Protein AF-A0A0F5PX59-F1 (afdb_monomer)

Structure (mmCIF, N/CA/C/O backbone):
data_AF-A0A0F5PX59-F1
#
_entry.id   AF-A0A0F5PX59-F1
#
loop_
_atom_site.group_PDB
_atom_site.id
_atom_site.type_symbol
_atom_site.label_atom_id
_atom_site.label_alt_id
_atom_site.label_comp_id
_atom_site.label_asym_id
_atom_site.label_entity_id
_atom_site.label_seq_id
_atom_site.pdbx_PDB_ins_code
_atom_site.Cartn_x
_atom_site.Cartn_y
_atom_site.Cartn_z
_atom_site.occupancy
_atom_site.B_iso_or_equiv
_atom_site.auth_seq_id
_atom_site.auth_comp_id
_atom_site.auth_asym_id
_atom_site.auth_atom_id
_atom_site.pdbx_PDB_model_num
ATOM 1 N N . MET A 1 1 ? -13.723 14.603 2.131 1.00 59.03 1 MET A N 1
ATOM 2 C CA . MET A 1 1 ? -12.399 14.004 2.414 1.00 59.03 1 MET A CA 1
ATOM 3 C C . MET A 1 1 ? -11.677 14.875 3.422 1.00 59.03 1 MET A C 1
ATOM 5 O O . MET A 1 1 ? -11.801 16.088 3.314 1.00 59.03 1 MET A O 1
ATOM 9 N N . SER A 1 2 ? -10.964 14.291 4.388 1.00 80.12 2 SER A N 1
ATOM 10 C CA . SER A 1 2 ? -10.095 15.067 5.281 1.00 80.12 2 SER A CA 1
ATOM 11 C C . SER A 1 2 ? -8.835 15.530 4.538 1.00 80.12 2 SER A C 1
ATOM 13 O O . SER A 1 2 ? -8.404 14.897 3.567 1.00 80.12 2 SER A O 1
ATOM 15 N N . GLN A 1 3 ? -8.250 16.641 4.986 1.00 83.81 3 GLN A N 1
ATOM 16 C CA . GLN A 1 3 ? -7.011 17.187 4.425 1.00 83.81 3 GLN A CA 1
ATOM 17 C C . GLN A 1 3 ? -5.869 16.160 4.500 1.00 83.81 3 GLN A C 1
ATOM 19 O O . GLN A 1 3 ? -5.256 15.859 3.481 1.00 83.81 3 GLN A O 1
ATOM 24 N N . ASP A 1 4 ? -5.720 15.491 5.645 1.00 83.62 4 ASP A N 1
ATOM 25 C CA . ASP A 1 4 ? -4.749 14.412 5.865 1.00 83.62 4 ASP A CA 1
ATOM 26 C C . ASP A 1 4 ? -4.824 13.272 4.843 1.00 83.62 4 ASP A C 1
ATOM 28 O O . ASP A 1 4 ? -3.798 12.717 4.452 1.00 83.62 4 ASP A O 1
ATOM 32 N N . PHE A 1 5 ? -6.033 12.887 4.426 1.00 84.38 5 PHE A N 1
ATOM 33 C CA . PHE A 1 5 ? -6.206 11.829 3.431 1.00 84.38 5 PHE A CA 1
ATOM 34 C C . PHE A 1 5 ? -5.806 12.309 2.034 1.00 84.38 5 PHE A C 1
ATOM 36 O O . PHE A 1 5 ? -5.171 11.580 1.276 1.00 84.38 5 PHE A O 1
ATOM 43 N N . THR A 1 6 ? -6.143 13.558 1.711 1.00 89.06 6 THR A N 1
ATOM 44 C CA . THR A 1 6 ? -5.762 14.183 0.440 1.00 89.06 6 THR A CA 1
ATOM 45 C C . THR A 1 6 ? -4.245 14.318 0.336 1.00 89.06 6 THR A C 1
ATOM 47 O O . THR A 1 6 ? -3.667 14.032 -0.710 1.00 89.06 6 THR A O 1
ATOM 50 N N . ASP A 1 7 ? -3.588 14.701 1.427 1.00 91.00 7 ASP A N 1
ATOM 51 C CA . ASP A 1 7 ? -2.135 14.814 1.470 1.00 91.00 7 ASP A CA 1
ATOM 52 C C . ASP A 1 7 ? -1.463 13.441 1.395 1.00 91.00 7 ASP A C 1
ATOM 54 O O . ASP A 1 7 ? -0.499 13.285 0.647 1.00 91.00 7 ASP A O 1
ATOM 58 N N . LEU A 1 8 ? -2.025 12.410 2.041 1.00 90.00 8 LEU A N 1
ATOM 59 C CA . LEU A 1 8 ? -1.564 11.033 1.854 1.00 90.00 8 LEU A CA 1
ATOM 60 C C . LEU A 1 8 ? -1.657 10.610 0.382 1.00 90.00 8 LEU A C 1
ATOM 62 O O . LEU A 1 8 ? -0.677 10.112 -0.156 1.00 90.00 8 LEU A O 1
ATOM 66 N N . LEU A 1 9 ? -2.780 10.852 -0.303 1.00 92.38 9 LEU A N 1
ATOM 67 C CA . LEU A 1 9 ? -2.922 10.517 -1.727 1.00 92.38 9 LEU A CA 1
ATOM 68 C C . LEU A 1 9 ? -1.878 11.213 -2.607 1.00 92.38 9 LEU A C 1
ATOM 70 O O . LEU A 1 9 ? -1.313 10.578 -3.497 1.00 92.38 9 LEU A O 1
ATOM 74 N N . LYS A 1 10 ? -1.589 12.495 -2.353 1.00 93.19 10 LYS A N 1
ATOM 75 C CA . LYS A 1 10 ? -0.523 13.219 -3.063 1.00 93.19 10 LYS A CA 1
ATOM 76 C C . LYS A 1 10 ? 0.839 12.584 -2.815 1.00 93.19 10 LYS A C 1
ATOM 78 O O . LYS A 1 10 ? 1.606 12.436 -3.764 1.00 93.19 10 LYS A O 1
ATOM 83 N N . VAL A 1 11 ? 1.132 12.195 -1.570 1.00 94.75 11 VAL A N 1
ATOM 84 C CA . VAL A 1 11 ? 2.371 11.486 -1.226 1.00 94.75 11 VAL A CA 1
ATOM 85 C C . VAL A 1 11 ? 2.447 10.178 -2.003 1.00 94.75 11 VAL A C 1
ATOM 87 O O . VAL A 1 11 ? 3.433 9.968 -2.694 1.00 94.75 11 VAL A O 1
ATOM 90 N N . LEU A 1 12 ? 1.396 9.353 -1.993 1.00 94.31 12 LEU A N 1
ATOM 91 C CA . LEU A 1 12 ? 1.374 8.085 -2.730 1.00 94.31 12 LEU A CA 1
ATOM 92 C C . LEU A 1 12 ? 1.602 8.300 -4.234 1.00 94.31 12 LEU A C 1
ATOM 94 O O . LEU A 1 12 ? 2.473 7.659 -4.817 1.00 94.31 12 LEU A O 1
ATOM 98 N N . ALA A 1 13 ? 0.888 9.241 -4.858 1.00 93.88 13 ALA A N 1
ATOM 99 C CA . ALA A 1 13 ? 1.056 9.548 -6.278 1.00 93.88 13 ALA A CA 1
ATOM 100 C C . ALA A 1 13 ? 2.484 10.021 -6.601 1.00 93.88 13 ALA A C 1
ATOM 102 O O . ALA A 1 13 ? 3.101 9.553 -7.558 1.00 93.88 13 ALA A O 1
ATOM 103 N N . THR A 1 14 ? 3.033 10.911 -5.772 1.00 96.50 14 THR A N 1
ATOM 104 C CA . THR A 1 14 ? 4.390 11.443 -5.944 1.00 96.50 14 THR A CA 1
ATOM 105 C C . THR A 1 14 ? 5.438 10.346 -5.761 1.00 96.50 14 THR A C 1
ATOM 107 O O . THR A 1 14 ? 6.339 10.214 -6.585 1.00 96.50 14 THR A O 1
ATOM 110 N N . THR A 1 15 ? 5.300 9.510 -4.728 1.00 95.00 15 THR A N 1
ATOM 111 C CA . THR A 1 15 ? 6.183 8.368 -4.473 1.00 95.00 15 THR A CA 1
ATOM 112 C C . THR A 1 15 ? 6.147 7.376 -5.630 1.00 95.00 15 THR A C 1
ATOM 114 O O . THR A 1 15 ? 7.207 6.984 -6.109 1.00 95.00 15 THR A O 1
ATOM 117 N N . ALA A 1 16 ? 4.960 7.013 -6.126 1.00 93.19 16 ALA A N 1
ATOM 118 C CA . ALA A 1 16 ? 4.824 6.101 -7.259 1.00 93.19 16 ALA A CA 1
ATOM 119 C C . ALA A 1 16 ? 5.558 6.629 -8.501 1.00 93.19 16 ALA A C 1
ATOM 121 O O . ALA A 1 16 ? 6.341 5.900 -9.108 1.00 93.19 16 ALA A O 1
ATOM 122 N N . LEU A 1 17 ? 5.350 7.904 -8.848 1.00 95.69 17 LEU A N 1
ATOM 123 C CA . LEU A 1 17 ? 5.968 8.530 -10.018 1.00 95.69 17 LEU A CA 1
ATOM 124 C C . LEU A 1 17 ? 7.487 8.650 -9.886 1.00 95.69 17 LEU A C 1
ATOM 126 O O . LEU A 1 17 ? 8.204 8.292 -10.818 1.00 95.69 17 LEU A O 1
ATOM 130 N N . ILE A 1 18 ? 7.986 9.120 -8.739 1.00 96.69 18 ILE A N 1
ATOM 131 C CA . ILE A 1 18 ? 9.428 9.282 -8.513 1.00 96.69 18 ILE A CA 1
ATOM 132 C C . ILE A 1 18 ? 10.130 7.925 -8.543 1.00 96.69 18 ILE A C 1
ATOM 134 O O . ILE A 1 18 ? 11.179 7.806 -9.170 1.00 96.69 18 ILE A O 1
ATOM 138 N N . PHE A 1 19 ? 9.557 6.889 -7.923 1.00 93.44 19 PHE A N 1
ATOM 139 C CA . PHE A 1 19 ? 10.150 5.551 -7.951 1.00 93.44 19 PHE A CA 1
ATOM 140 C C . PHE A 1 19 ? 10.083 4.923 -9.344 1.00 93.44 19 PHE A C 1
ATOM 142 O O . PHE A 1 19 ? 11.060 4.307 -9.766 1.00 93.44 19 PHE A O 1
ATOM 149 N N . ALA A 1 20 ? 8.996 5.116 -10.095 1.00 91.69 20 ALA A N 1
ATOM 150 C CA . ALA A 1 20 ? 8.908 4.644 -11.476 1.00 91.69 20 ALA A CA 1
ATOM 151 C C . ALA A 1 20 ? 9.945 5.323 -12.381 1.00 91.69 20 ALA A C 1
ATOM 153 O O . ALA A 1 20 ? 10.695 4.643 -13.082 1.00 91.69 20 ALA A O 1
ATOM 154 N N . ALA A 1 21 ? 10.038 6.654 -12.322 1.00 94.44 21 ALA A N 1
ATOM 155 C CA . ALA A 1 21 ? 11.011 7.424 -13.088 1.00 94.44 21 ALA A CA 1
ATOM 156 C C . ALA A 1 21 ? 12.452 7.092 -12.675 1.00 94.44 21 ALA A C 1
ATOM 158 O O . ALA A 1 21 ? 13.295 6.853 -13.534 1.00 94.44 21 ALA A O 1
ATOM 159 N N . GLY A 1 22 ? 12.730 7.012 -11.371 1.00 91.69 22 GLY A N 1
ATOM 160 C CA . GLY A 1 22 ? 14.042 6.637 -10.846 1.00 91.69 22 GLY A CA 1
ATOM 161 C C . GLY A 1 22 ? 14.463 5.238 -11.289 1.00 91.69 22 GLY A C 1
ATOM 162 O O . GLY A 1 22 ? 15.604 5.042 -11.697 1.00 91.69 22 GLY A O 1
ATOM 163 N N . THR A 1 23 ? 13.525 4.288 -11.301 1.00 88.69 23 THR A N 1
ATOM 164 C CA . THR A 1 23 ? 13.777 2.928 -11.797 1.00 88.69 23 THR A CA 1
ATOM 165 C C . THR A 1 23 ? 14.088 2.931 -13.288 1.00 88.69 23 THR A C 1
ATOM 167 O O . THR A 1 23 ? 15.057 2.302 -13.701 1.00 88.69 23 THR A O 1
ATOM 170 N N . LEU A 1 24 ? 13.331 3.679 -14.097 1.00 89.19 24 LEU A N 1
ATOM 171 C CA . LEU A 1 24 ? 13.611 3.823 -15.527 1.00 89.19 24 LEU A CA 1
ATOM 172 C C . LEU A 1 24 ? 14.997 4.414 -15.779 1.00 89.19 24 LEU A C 1
ATOM 174 O O . LEU A 1 24 ? 15.775 3.841 -16.536 1.00 89.19 24 LEU A O 1
ATOM 178 N N . VAL A 1 25 ? 15.319 5.534 -15.126 1.00 91.50 25 VAL A N 1
ATOM 179 C CA . VAL A 1 25 ? 16.626 6.190 -15.259 1.00 91.50 25 VAL A CA 1
ATOM 180 C C . VAL A 1 25 ? 17.743 5.226 -14.874 1.00 91.50 25 VAL A C 1
ATOM 182 O O . VAL A 1 25 ? 18.695 5.073 -15.632 1.00 91.50 25 VAL A O 1
ATOM 185 N N . MET A 1 26 ? 17.607 4.530 -13.744 1.00 87.31 26 MET A N 1
ATOM 186 C CA . MET A 1 26 ? 18.580 3.537 -13.298 1.00 87.31 26 MET A CA 1
ATOM 187 C C . MET A 1 26 ? 18.785 2.440 -14.352 1.00 87.31 26 MET A C 1
ATOM 189 O O . MET A 1 26 ? 19.922 2.176 -14.728 1.00 87.31 26 MET A O 1
ATOM 193 N N . LEU A 1 27 ? 17.712 1.837 -14.869 1.00 84.44 27 LEU A N 1
ATOM 194 C CA . LEU A 1 27 ? 17.806 0.756 -15.856 1.00 84.44 27 LEU A CA 1
ATOM 195 C C . LEU A 1 27 ? 18.426 1.223 -17.179 1.00 84.44 27 LEU A C 1
ATOM 197 O O . LEU A 1 27 ? 19.277 0.527 -17.725 1.00 84.44 27 LEU A O 1
ATOM 201 N N . TYR A 1 28 ? 18.084 2.420 -17.662 1.00 84.06 28 TYR A N 1
ATOM 202 C CA . TYR A 1 28 ? 18.720 2.985 -18.857 1.00 84.06 28 TYR A CA 1
ATOM 203 C C . TYR A 1 28 ? 20.201 3.314 -18.640 1.00 84.06 28 TYR A C 1
ATOM 205 O O . TYR A 1 28 ? 21.009 3.086 -19.537 1.00 84.06 28 TYR A O 1
ATOM 213 N N . VAL A 1 29 ? 20.586 3.806 -17.460 1.00 84.69 29 VAL A N 1
ATOM 214 C CA . VAL A 1 29 ? 22.002 4.017 -17.121 1.00 84.69 29 VAL A CA 1
ATOM 215 C C . VAL A 1 29 ? 22.757 2.687 -17.128 1.00 84.69 29 VAL A C 1
ATOM 217 O O . VAL A 1 29 ? 23.835 2.610 -17.716 1.00 84.69 29 VAL A O 1
ATOM 220 N N . ILE A 1 30 ? 22.185 1.629 -16.544 1.00 80.75 3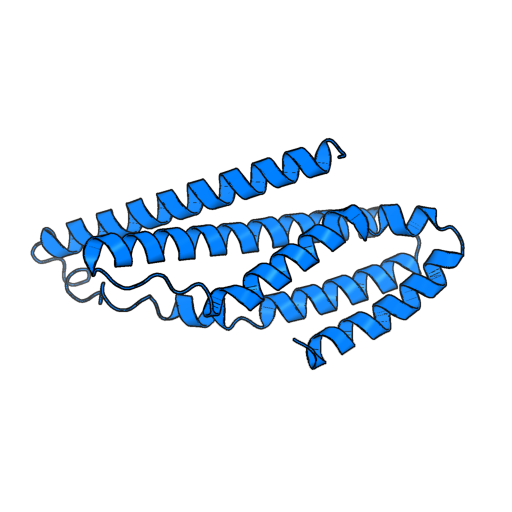0 ILE A N 1
ATOM 221 C CA . ILE A 1 30 ? 22.780 0.284 -16.567 1.00 80.75 30 ILE A CA 1
ATOM 222 C C . ILE A 1 30 ? 22.881 -0.228 -18.015 1.00 80.75 30 ILE A C 1
ATOM 224 O O . ILE A 1 30 ? 23.926 -0.750 -18.392 1.00 80.75 30 ILE A O 1
ATOM 228 N N . LEU A 1 31 ? 21.863 -0.017 -18.857 1.00 78.69 31 LEU A N 1
ATOM 229 C CA . LEU A 1 31 ? 21.894 -0.387 -20.278 1.00 78.69 31 LEU A CA 1
ATOM 230 C C . LEU A 1 31 ? 23.026 0.322 -21.039 1.00 78.69 31 LEU A C 1
ATOM 232 O O . LEU A 1 31 ? 23.749 -0.315 -21.806 1.00 78.69 31 LEU A O 1
ATOM 236 N N . ILE A 1 32 ? 23.208 1.627 -20.822 1.00 80.69 32 ILE A N 1
ATOM 237 C CA . ILE A 1 32 ? 24.293 2.408 -21.435 1.00 80.69 32 ILE A CA 1
ATOM 238 C C . ILE A 1 32 ? 25.652 1.878 -20.969 1.00 80.69 32 ILE A C 1
ATOM 240 O O . ILE A 1 32 ? 26.532 1.651 -21.798 1.00 80.69 32 ILE A O 1
ATOM 244 N N . LEU A 1 33 ? 25.815 1.637 -19.665 1.00 76.75 33 LEU A N 1
ATOM 245 C CA . LEU A 1 33 ? 27.039 1.066 -19.097 1.00 76.75 33 LEU A CA 1
ATOM 246 C C . LEU A 1 33 ? 27.333 -0.329 -19.657 1.00 76.75 33 LEU A C 1
ATOM 248 O O . LEU A 1 33 ? 28.484 -0.639 -19.936 1.00 76.75 33 LEU A O 1
ATOM 252 N N . ALA A 1 34 ? 26.315 -1.156 -19.872 1.00 71.44 34 ALA A N 1
ATOM 253 C CA . ALA A 1 34 ? 26.483 -2.474 -20.469 1.00 71.44 34 ALA A CA 1
ATOM 254 C C . ALA A 1 34 ? 26.851 -2.416 -21.958 1.00 71.44 34 ALA A C 1
ATOM 256 O O . ALA A 1 34 ? 27.649 -3.220 -22.429 1.00 71.44 34 ALA A O 1
ATOM 257 N N . THR A 1 35 ? 26.287 -1.457 -22.697 1.00 75.00 35 THR A N 1
ATOM 258 C CA . THR A 1 35 ? 26.506 -1.321 -24.146 1.00 75.00 35 THR A CA 1
ATOM 259 C C . THR A 1 35 ? 27.851 -0.663 -24.464 1.00 75.00 35 THR A C 1
ATOM 261 O O . THR A 1 35 ? 28.505 -1.036 -25.435 1.00 75.00 35 THR A O 1
ATOM 264 N N . TYR A 1 36 ? 28.272 0.316 -23.656 1.00 74.75 36 TYR A N 1
ATOM 265 C CA . TYR A 1 36 ? 29.432 1.169 -23.938 1.00 74.75 36 TYR A CA 1
ATOM 266 C C . TYR A 1 36 ? 30.557 1.083 -22.894 1.00 74.75 36 TYR A C 1
ATOM 268 O O . TYR A 1 36 ? 31.618 1.660 -23.109 1.00 74.75 36 TYR A O 1
ATOM 276 N N . GLY A 1 37 ? 30.378 0.365 -21.781 1.00 64.38 37 GLY A N 1
ATOM 277 C CA . GLY A 1 37 ? 31.354 0.253 -20.681 1.00 64.38 37 GLY A CA 1
ATOM 278 C C . GLY A 1 37 ? 32.545 -0.679 -20.936 1.00 64.38 37 GLY A C 1
ATOM 279 O O . GLY A 1 37 ? 33.094 -1.214 -19.974 1.00 64.38 37 GLY A O 1
ATOM 280 N N . ALA A 1 38 ? 32.895 -0.879 -22.212 1.00 53.31 38 ALA A N 1
ATOM 281 C CA . ALA A 1 38 ? 34.060 -1.576 -22.767 1.00 53.31 38 ALA A CA 1
ATOM 282 C C . ALA A 1 38 ? 35.141 -1.993 -21.741 1.00 53.31 38 ALA A C 1
ATOM 284 O O . ALA A 1 38 ? 36.006 -1.198 -21.401 1.00 53.31 38 ALA A O 1
ATOM 285 N N . ASP A 1 39 ? 35.117 -3.257 -21.300 1.00 55.44 39 ASP A N 1
ATOM 286 C CA . ASP A 1 39 ? 36.135 -3.898 -20.441 1.00 55.44 39 ASP A CA 1
ATOM 287 C C . ASP A 1 39 ? 36.068 -3.663 -18.920 1.00 55.44 39 ASP A C 1
ATOM 289 O O . ASP A 1 39 ? 37.013 -4.005 -18.210 1.00 55.44 39 ASP A O 1
ATOM 293 N N . LEU A 1 40 ? 34.953 -3.185 -18.351 1.00 56.31 40 LEU A N 1
ATOM 294 C CA . LEU A 1 40 ? 34.746 -3.279 -16.896 1.00 56.31 40 LEU A CA 1
ATOM 295 C C . LEU A 1 40 ? 34.364 -4.727 -16.503 1.00 56.31 40 LEU A C 1
ATOM 297 O O . LEU A 1 40 ? 33.219 -5.133 -16.741 1.00 56.31 40 LEU A O 1
ATOM 301 N N . PRO A 1 41 ? 35.258 -5.510 -15.851 1.00 55.91 41 PRO A N 1
ATOM 302 C CA . PRO A 1 41 ? 35.085 -6.957 -15.634 1.00 55.91 41 PRO A CA 1
ATOM 303 C C . PRO A 1 41 ? 33.871 -7.327 -14.765 1.00 55.91 41 PRO A C 1
ATOM 305 O O . PRO A 1 41 ? 33.466 -8.486 -14.725 1.00 55.91 41 PRO A O 1
ATOM 308 N N . MET A 1 42 ? 33.274 -6.346 -14.083 1.00 56.75 42 MET A N 1
ATOM 309 C CA . MET A 1 42 ? 32.116 -6.519 -13.204 1.00 56.75 42 MET A CA 1
ATOM 310 C C . MET A 1 42 ? 30.785 -6.074 -13.841 1.00 56.75 42 MET A C 1
ATOM 312 O O . MET A 1 42 ? 29.732 -6.357 -13.281 1.00 56.75 42 MET A O 1
ATOM 316 N N . VAL A 1 43 ? 30.816 -5.374 -14.986 1.00 51.94 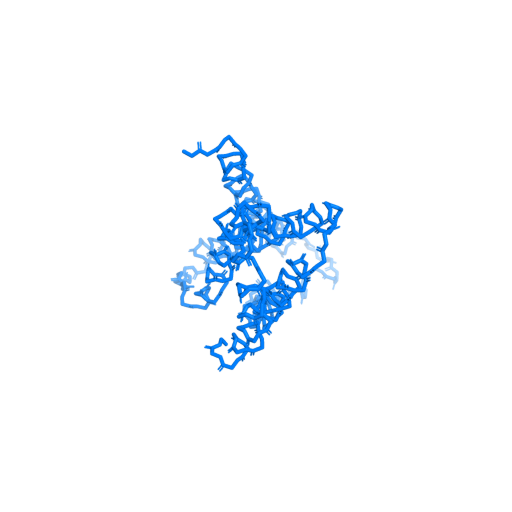43 VAL A N 1
ATOM 317 C CA . VAL A 1 43 ? 29.619 -4.786 -15.626 1.00 51.94 43 VAL A CA 1
ATOM 318 C C . VAL A 1 43 ? 29.152 -5.601 -16.833 1.00 51.94 43 VAL A C 1
ATOM 320 O O . VAL A 1 43 ? 27.951 -5.765 -17.024 1.00 51.94 43 VAL A O 1
ATOM 323 N N . GLY A 1 44 ? 30.075 -6.191 -17.600 1.00 50.84 44 GLY A N 1
ATOM 324 C CA . GLY A 1 44 ? 29.736 -7.016 -18.770 1.00 50.84 44 GLY A CA 1
ATOM 325 C C . GLY A 1 44 ? 29.090 -8.375 -18.449 1.00 50.84 44 GLY A C 1
ATOM 326 O O . GLY A 1 44 ? 28.563 -9.024 -19.346 1.00 50.84 44 GLY A O 1
ATOM 327 N N . SER A 1 45 ? 29.124 -8.814 -17.186 1.00 53.06 45 SER A N 1
ATOM 328 C CA . SER A 1 45 ? 28.587 -10.106 -16.725 1.00 53.06 45 SER A C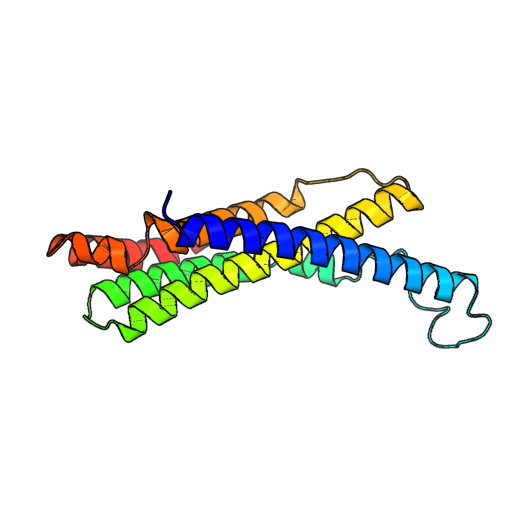A 1
ATOM 329 C C . SER A 1 45 ? 27.276 -9.999 -15.943 1.00 53.06 45 SER A C 1
ATOM 331 O O . SER A 1 45 ? 26.726 -11.025 -15.547 1.00 53.06 45 SER A O 1
ATOM 333 N N . LEU A 1 46 ? 26.760 -8.785 -15.717 1.00 52.34 46 LEU A N 1
ATOM 334 C CA . LEU A 1 46 ? 25.466 -8.581 -15.070 1.00 52.34 46 LEU A CA 1
ATOM 335 C C . LEU A 1 46 ? 24.351 -8.924 -16.073 1.00 52.34 46 LEU A C 1
ATOM 337 O O . LEU A 1 46 ? 24.217 -8.228 -17.082 1.00 52.34 46 LEU A O 1
ATOM 341 N N . PRO A 1 47 ? 23.544 -9.975 -15.835 1.00 54.12 47 PRO A N 1
ATOM 342 C CA . PRO A 1 47 ? 22.440 -10.313 -16.722 1.00 54.12 47 PRO A CA 1
ATOM 343 C C . PRO A 1 47 ? 21.373 -9.212 -16.646 1.00 54.12 47 PRO A C 1
ATOM 345 O O . PRO A 1 47 ? 20.537 -9.210 -15.750 1.00 54.12 47 PRO A O 1
ATOM 348 N N . LEU A 1 48 ? 21.400 -8.266 -17.590 1.00 53.53 48 LEU A N 1
ATOM 349 C CA . LEU A 1 48 ? 20.413 -7.177 -17.696 1.00 53.53 48 LEU A CA 1
ATOM 350 C C . LEU A 1 48 ? 18.995 -7.670 -18.006 1.00 53.53 48 LEU A C 1
ATOM 352 O O . LEU A 1 48 ? 18.029 -6.952 -17.769 1.00 53.53 48 LEU A O 1
ATOM 356 N N . SER A 1 49 ? 18.894 -8.874 -18.562 1.00 52.66 49 SER A N 1
ATOM 357 C CA . SER A 1 49 ? 17.656 -9.557 -18.938 1.00 52.66 49 SER A CA 1
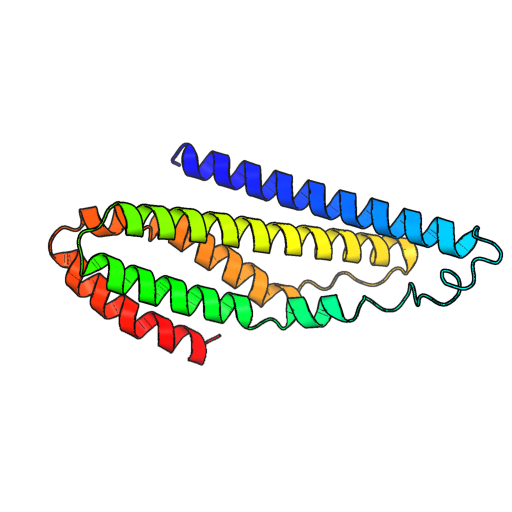ATOM 358 C C . SER A 1 49 ? 17.123 -10.484 -17.844 1.00 52.66 49 SER A C 1
ATOM 360 O O . SER A 1 49 ? 16.037 -11.045 -17.989 1.00 52.66 49 SER A O 1
ATOM 362 N N . ALA A 1 50 ? 17.845 -10.647 -16.730 1.00 50.81 50 ALA A N 1
ATOM 363 C CA . ALA A 1 50 ? 17.260 -11.251 -15.547 1.00 50.81 50 ALA A CA 1
ATOM 364 C C . ALA A 1 50 ? 16.573 -10.124 -14.767 1.00 50.81 50 ALA A C 1
ATOM 366 O O . ALA A 1 50 ? 17.273 -9.225 -14.291 1.00 50.81 50 ALA A O 1
ATOM 367 N N . PRO A 1 51 ? 15.235 -10.143 -14.591 1.00 51.25 51 PRO A N 1
ATOM 368 C CA . PRO A 1 51 ? 14.656 -9.339 -13.531 1.00 51.25 51 PRO A CA 1
ATOM 369 C C . PRO A 1 51 ? 15.428 -9.767 -12.285 1.00 51.25 51 PRO A C 1
ATOM 371 O O . PRO A 1 51 ? 15.470 -10.977 -12.031 1.00 51.25 51 PRO A O 1
ATOM 374 N N . PRO A 1 52 ? 16.109 -8.852 -11.568 1.00 52.44 52 PRO A N 1
ATOM 375 C CA . PRO A 1 52 ? 16.820 -9.240 -10.362 1.00 52.44 52 PRO A CA 1
ATOM 376 C C . PRO A 1 52 ? 15.827 -10.074 -9.568 1.00 52.44 52 PRO A C 1
ATOM 378 O O . PRO A 1 52 ? 14.681 -9.645 -9.407 1.00 52.44 52 PRO A O 1
ATOM 381 N N . GLU A 1 53 ? 16.206 -11.291 -9.171 1.00 48.31 53 GLU A N 1
ATOM 382 C CA . GLU A 1 53 ? 15.306 -12.303 -8.582 1.00 48.31 53 GLU A CA 1
ATOM 383 C C . GLU A 1 53 ? 14.490 -11.763 -7.378 1.00 48.31 53 GLU A C 1
ATOM 385 O O . GLU A 1 53 ? 13.531 -12.370 -6.907 1.00 48.31 53 GLU A O 1
ATOM 390 N N . MET A 1 54 ? 14.825 -10.553 -6.929 1.00 45.59 54 MET A N 1
ATOM 391 C CA . MET A 1 54 ? 14.049 -9.622 -6.119 1.00 45.59 54 MET A CA 1
ATOM 392 C C . MET A 1 54 ? 12.618 -9.305 -6.604 1.00 45.59 54 MET A C 1
ATOM 394 O O . MET A 1 54 ? 11.755 -9.127 -5.749 1.00 45.59 54 MET A O 1
ATOM 398 N N . VAL A 1 55 ? 12.311 -9.221 -7.908 1.00 49.25 55 VAL A N 1
ATOM 399 C CA . VAL A 1 55 ? 10.943 -8.874 -8.373 1.00 49.25 55 VAL A CA 1
ATOM 400 C C . VAL A 1 55 ? 9.934 -9.980 -8.008 1.00 49.25 55 VAL A C 1
ATOM 402 O O . VAL A 1 55 ? 8.924 -9.659 -7.376 1.00 49.25 55 VAL A O 1
ATOM 405 N N . PRO A 1 56 ? 10.199 -11.275 -8.282 1.00 50.69 56 PRO A N 1
ATOM 406 C CA . PRO A 1 56 ? 9.395 -12.378 -7.750 1.00 50.69 56 PRO A CA 1
ATOM 407 C C . PRO A 1 56 ? 9.380 -12.457 -6.217 1.00 50.69 56 PRO A C 1
ATOM 409 O O . PRO A 1 56 ? 8.343 -12.773 -5.642 1.00 50.69 56 PRO A O 1
ATOM 412 N N . LEU A 1 57 ? 10.493 -12.148 -5.538 1.00 50.94 57 LEU A N 1
ATOM 413 C CA . LEU A 1 57 ? 10.568 -12.173 -4.069 1.00 50.94 57 LEU A CA 1
ATOM 414 C C . LEU A 1 57 ? 9.699 -11.090 -3.410 1.00 50.94 57 LEU A C 1
ATOM 416 O O . LEU A 1 57 ? 9.079 -11.348 -2.380 1.00 50.94 57 LEU A O 1
ATOM 420 N N . LEU A 1 58 ? 9.605 -9.902 -4.013 1.00 50.81 58 LEU A N 1
ATOM 421 C CA . LEU A 1 58 ? 8.709 -8.829 -3.573 1.00 50.81 58 LEU A CA 1
ATOM 422 C C . LEU A 1 58 ? 7.251 -9.121 -3.952 1.00 50.81 58 LEU A C 1
ATOM 424 O O . LEU A 1 58 ? 6.358 -8.903 -3.135 1.00 50.81 58 LEU A O 1
ATOM 428 N N . ALA A 1 59 ? 7.003 -9.663 -5.148 1.00 51.19 59 ALA A N 1
ATOM 429 C CA . ALA A 1 59 ? 5.663 -10.030 -5.612 1.00 51.19 59 ALA A CA 1
ATOM 430 C C . ALA A 1 59 ? 5.056 -11.223 -4.846 1.00 51.19 59 ALA A C 1
ATOM 432 O O . ALA A 1 59 ? 3.843 -11.291 -4.678 1.00 51.19 59 ALA A O 1
ATOM 433 N N . ASN A 1 60 ? 5.887 -12.135 -4.332 1.00 57.84 60 ASN A N 1
ATOM 434 C CA . ASN A 1 60 ? 5.468 -13.279 -3.514 1.00 57.84 60 ASN A CA 1
ATOM 435 C C . ASN A 1 60 ? 5.618 -13.018 -2.000 1.00 57.84 60 ASN A C 1
ATOM 437 O O . ASN A 1 60 ? 5.580 -13.940 -1.180 1.00 57.84 60 ASN A O 1
ATOM 441 N N . SER A 1 61 ? 5.832 -11.759 -1.600 1.00 59.34 61 SER A N 1
ATOM 442 C CA . SER A 1 61 ? 6.067 -11.419 -0.201 1.00 59.34 61 SER A CA 1
ATOM 443 C C . SER A 1 61 ? 4.758 -11.451 0.597 1.00 59.34 61 SER A C 1
ATOM 445 O O . SER A 1 61 ? 4.057 -10.457 0.777 1.00 59.34 61 SER A O 1
ATOM 447 N N . ARG A 1 62 ? 4.484 -12.607 1.211 1.00 72.88 62 ARG A N 1
ATOM 448 C CA . ARG A 1 62 ? 3.499 -12.762 2.305 1.00 72.88 62 ARG A CA 1
ATOM 449 C C . ARG A 1 62 ? 3.765 -11.823 3.496 1.00 72.88 62 ARG A C 1
ATOM 451 O O . ARG A 1 62 ? 3.002 -11.786 4.448 1.00 72.88 62 ARG A O 1
ATOM 458 N N . ILE A 1 63 ? 4.856 -11.060 3.460 1.00 81.06 63 ILE A N 1
ATOM 459 C CA . ILE A 1 63 ? 5.240 -10.062 4.456 1.00 81.06 63 ILE A CA 1
ATOM 460 C C . ILE A 1 63 ? 4.175 -8.968 4.584 1.00 81.06 63 ILE A C 1
ATOM 462 O O . ILE A 1 63 ? 3.858 -8.563 5.696 1.00 81.06 63 ILE A O 1
ATOM 466 N N . PHE A 1 64 ? 3.584 -8.488 3.485 1.00 83.62 64 PHE A N 1
ATOM 467 C CA . PHE A 1 64 ? 2.566 -7.435 3.592 1.00 83.62 64 PHE A CA 1
ATOM 468 C C . PHE A 1 64 ? 1.243 -7.954 4.148 1.00 83.62 64 PHE A C 1
ATOM 470 O O . PHE A 1 64 ? 0.593 -7.254 4.925 1.00 83.62 64 PHE A O 1
ATOM 477 N N . THR A 1 65 ? 0.866 -9.187 3.806 1.00 80.56 65 THR A N 1
ATOM 478 C CA . THR A 1 65 ? -0.338 -9.825 4.349 1.00 80.56 65 THR A CA 1
ATOM 479 C C . THR A 1 65 ? -0.160 -10.148 5.832 1.00 80.56 65 THR A C 1
ATOM 481 O O . THR A 1 65 ? -1.061 -9.881 6.628 1.00 80.56 65 THR A O 1
ATOM 484 N N . THR A 1 66 ? 1.029 -10.598 6.248 1.00 86.56 66 THR A N 1
ATOM 485 C CA . THR A 1 66 ? 1.342 -10.807 7.668 1.00 86.56 66 THR A CA 1
ATOM 486 C C . THR A 1 66 ? 1.429 -9.507 8.451 1.00 86.56 66 THR A C 1
ATOM 488 O O . THR A 1 66 ? 0.869 -9.423 9.543 1.00 86.56 66 THR A O 1
ATOM 491 N N . LEU A 1 67 ? 2.036 -8.459 7.891 1.00 88.31 67 LEU A N 1
ATOM 492 C CA . LEU A 1 67 ? 2.036 -7.131 8.501 1.00 88.31 67 LEU A CA 1
ATOM 493 C C . LEU A 1 67 ? 0.618 -6.585 8.661 1.00 88.31 67 LEU A C 1
ATOM 495 O O . LEU A 1 67 ? 0.316 -6.022 9.708 1.00 88.31 67 LEU A O 1
ATOM 499 N N . ALA A 1 68 ? -0.261 -6.767 7.672 1.00 87.50 68 ALA A N 1
ATOM 500 C CA . ALA A 1 68 ? -1.655 -6.343 7.773 1.00 87.50 68 ALA A CA 1
ATOM 501 C C . ALA A 1 68 ? -2.392 -7.095 8.895 1.00 87.50 68 ALA A C 1
ATOM 503 O O . ALA A 1 68 ? -3.047 -6.467 9.726 1.00 87.50 68 ALA A O 1
ATOM 504 N N . ALA A 1 69 ? -2.224 -8.418 8.979 1.00 89.12 69 ALA A N 1
ATOM 505 C CA . ALA A 1 69 ? -2.794 -9.248 10.042 1.00 89.12 69 ALA A CA 1
ATOM 506 C C . ALA A 1 69 ? -2.316 -8.826 11.444 1.00 89.12 69 ALA A C 1
ATOM 508 O O . ALA A 1 69 ? -3.123 -8.666 12.369 1.00 89.12 69 ALA A O 1
ATOM 509 N N . VAL A 1 70 ? -1.010 -8.588 11.600 1.00 92.06 70 VAL A N 1
ATOM 510 C CA . VAL A 1 70 ? -0.425 -8.081 12.850 1.00 92.06 70 VAL A CA 1
ATOM 511 C C . VAL A 1 70 ? -0.968 -6.690 13.162 1.00 92.06 70 VAL A C 1
ATOM 513 O O . VAL A 1 70 ? -1.353 -6.436 14.301 1.00 92.06 70 VAL A O 1
ATOM 516 N N . HIS A 1 71 ? -1.070 -5.811 12.162 1.00 92.25 71 HIS A N 1
ATOM 517 C CA . HIS A 1 71 ? -1.598 -4.465 12.341 1.00 92.25 71 HIS A CA 1
ATOM 518 C C . HIS A 1 71 ? -3.036 -4.499 12.865 1.00 92.25 71 HIS A C 1
ATOM 520 O O . HIS A 1 71 ? -3.313 -3.898 13.898 1.00 92.25 71 HIS A O 1
ATOM 526 N N . VAL A 1 72 ? -3.919 -5.280 12.238 1.00 92.31 72 VAL A N 1
ATOM 527 C CA . VAL A 1 72 ? -5.316 -5.455 12.670 1.00 92.31 72 VAL A CA 1
ATOM 528 C C . VAL A 1 72 ? -5.395 -5.981 14.106 1.00 92.31 72 VAL A C 1
ATOM 530 O O . VAL A 1 72 ? -6.115 -5.414 14.930 1.00 92.31 72 VAL A O 1
ATOM 533 N N . THR A 1 73 ? -4.605 -7.004 14.440 1.00 93.00 73 THR A N 1
ATOM 534 C CA . THR A 1 73 ? -4.552 -7.562 15.804 1.00 93.00 73 THR A CA 1
ATOM 535 C C . THR A 1 73 ? -4.082 -6.511 16.813 1.00 93.00 73 THR A C 1
ATOM 537 O O . THR A 1 73 ? -4.682 -6.336 17.873 1.00 93.00 73 THR A O 1
ATOM 540 N N . SER A 1 74 ? -3.028 -5.764 16.469 1.00 92.38 74 SER A N 1
ATOM 541 C CA . SER A 1 74 ? -2.462 -4.714 17.316 1.00 92.38 74 SER A CA 1
ATOM 542 C C . SER A 1 74 ? -3.420 -3.536 17.509 1.00 92.38 74 SER A C 1
ATOM 544 O O . SER A 1 74 ? -3.514 -3.012 18.615 1.00 92.38 74 SER A O 1
ATOM 546 N N . SER A 1 75 ? -4.202 -3.171 16.487 1.00 91.75 75 SER A N 1
ATOM 547 C CA . SER A 1 75 ? -5.296 -2.204 16.597 1.00 91.75 75 SER A CA 1
ATOM 548 C C . SER A 1 75 ? -6.387 -2.705 17.541 1.00 91.75 75 SER A C 1
ATOM 550 O O . SER A 1 75 ? -6.859 -1.939 18.377 1.00 91.75 75 SER A O 1
ATOM 552 N N . GLY A 1 76 ? -6.742 -3.992 17.471 1.00 90.88 76 GLY A N 1
ATOM 553 C CA . GLY A 1 76 ? -7.691 -4.606 18.397 1.00 90.88 76 GLY A CA 1
ATOM 554 C C . GLY A 1 76 ? -7.223 -4.535 19.852 1.00 90.88 76 GLY A C 1
ATOM 555 O O . GLY A 1 76 ? -7.959 -4.057 20.715 1.00 90.88 76 GLY A O 1
ATOM 556 N N . LEU A 1 77 ? -5.964 -4.901 20.114 1.00 92.50 77 LEU A N 1
ATOM 557 C CA . LEU A 1 77 ? -5.335 -4.762 21.435 1.00 92.50 77 LEU A CA 1
ATOM 558 C C . LEU A 1 77 ? -5.279 -3.300 21.897 1.00 92.50 77 LEU A C 1
ATOM 560 O O . LEU A 1 77 ? -5.589 -2.998 23.050 1.00 92.50 77 LEU A O 1
ATOM 564 N N . ALA A 1 78 ? -4.933 -2.378 20.997 1.00 91.88 78 ALA A N 1
ATOM 565 C CA . ALA A 1 78 ? -4.893 -0.952 21.290 1.00 91.88 78 ALA A CA 1
ATOM 566 C C . ALA A 1 78 ? -6.272 -0.393 21.662 1.00 91.88 78 ALA A C 1
ATOM 568 O O . ALA A 1 78 ? -6.341 0.559 22.428 1.00 91.88 78 ALA A O 1
ATOM 569 N N . LEU A 1 79 ? -7.381 -0.967 21.192 1.00 90.88 79 LEU A N 1
ATOM 570 C CA . LEU A 1 79 ? -8.718 -0.536 21.616 1.00 90.88 79 LEU A CA 1
ATOM 571 C C . LEU A 1 79 ? -9.059 -0.957 23.052 1.00 90.88 79 LEU A C 1
ATOM 573 O O . LEU A 1 79 ? -9.851 -0.269 23.702 1.00 90.88 79 LEU A O 1
ATOM 577 N N . LEU A 1 80 ? -8.444 -2.029 23.564 1.00 91.25 80 LEU A N 1
ATOM 578 C CA . LEU A 1 80 ? -8.675 -2.522 24.926 1.00 91.25 80 LEU A CA 1
ATOM 579 C C . LEU A 1 80 ? -7.998 -1.650 25.991 1.00 91.25 80 LEU A C 1
ATOM 581 O O . LEU A 1 80 ? -8.542 -1.482 27.083 1.00 91.25 80 LEU A O 1
ATOM 585 N N . PHE A 1 81 ? -6.857 -1.039 25.666 1.00 88.25 81 PHE A N 1
ATOM 586 C CA . PHE A 1 81 ? -6.124 -0.149 26.570 1.00 88.25 81 PHE A CA 1
ATOM 587 C C . PHE A 1 81 ? -6.153 1.297 26.061 1.00 88.25 81 PHE A C 1
ATOM 589 O O . PHE A 1 81 ? -6.101 1.563 24.867 1.00 88.25 81 PHE A O 1
ATOM 596 N N . SER A 1 82 ? -6.260 2.286 26.946 1.00 80.38 82 SER A N 1
ATOM 597 C CA . SER A 1 82 ? -6.337 3.691 26.522 1.00 80.38 82 SER A CA 1
ATOM 598 C C . SER A 1 82 ? -4.940 4.309 26.424 1.00 80.38 82 SER A C 1
ATOM 600 O O . SER A 1 82 ? -4.419 4.789 27.426 1.00 80.38 82 SER A O 1
ATOM 602 N N . SER A 1 83 ? -4.336 4.327 25.229 1.00 87.81 83 SER A N 1
ATOM 603 C CA . SER A 1 83 ? -3.033 4.971 24.998 1.00 87.81 83 SER A CA 1
ATOM 604 C C . SER A 1 83 ? -2.990 5.737 23.677 1.00 87.81 83 SER A C 1
ATOM 606 O O . SER A 1 83 ? -2.938 5.146 22.600 1.00 87.81 83 SER A O 1
ATOM 608 N N . ARG A 1 84 ? -2.933 7.073 23.769 1.00 87.44 84 ARG A N 1
ATOM 609 C CA . ARG A 1 84 ? -2.812 7.959 22.596 1.00 87.44 84 ARG A CA 1
ATOM 610 C C . ARG A 1 84 ? -1.509 7.739 21.828 1.00 87.44 84 ARG A C 1
ATOM 612 O O . ARG A 1 84 ? -1.480 7.899 20.612 1.00 87.44 84 ARG A O 1
ATOM 619 N N . THR A 1 85 ? -0.440 7.363 22.528 1.00 90.56 85 THR A N 1
ATOM 620 C CA . THR A 1 85 ? 0.863 7.088 21.912 1.00 90.56 85 THR A CA 1
ATOM 621 C C . THR A 1 85 ? 0.791 5.861 21.008 1.00 90.56 85 THR A C 1
ATOM 623 O O . THR A 1 85 ? 1.305 5.895 19.894 1.00 90.56 85 THR A O 1
ATOM 626 N N . VAL A 1 86 ? 0.099 4.804 21.450 1.00 90.31 86 VAL A N 1
ATOM 627 C CA . VAL A 1 86 ? -0.104 3.589 20.645 1.00 90.31 86 VAL A CA 1
ATOM 628 C C . VAL A 1 86 ? -0.968 3.896 19.424 1.00 90.31 86 VAL A C 1
ATOM 630 O O . VAL A 1 86 ? -0.634 3.474 18.320 1.00 90.31 86 VAL A O 1
ATOM 633 N N . ASP A 1 87 ? -2.026 4.692 19.589 1.00 89.50 87 ASP A N 1
ATOM 634 C CA . ASP A 1 87 ? -2.899 5.075 18.474 1.00 89.50 87 ASP A CA 1
ATOM 635 C C . ASP A 1 87 ? -2.138 5.829 17.381 1.00 89.50 87 ASP A C 1
ATOM 637 O O . ASP A 1 87 ? -2.313 5.559 16.193 1.00 89.50 87 ASP A O 1
ATOM 641 N N . MET A 1 88 ? -1.282 6.774 17.782 1.00 90.31 88 MET A N 1
ATOM 642 C CA . MET A 1 88 ? -0.440 7.523 16.851 1.00 90.31 88 MET A CA 1
ATOM 643 C C . MET A 1 88 ? 0.602 6.625 16.188 1.00 90.31 88 MET A C 1
ATOM 645 O O . MET A 1 88 ? 0.788 6.715 14.977 1.00 90.31 88 MET A O 1
ATOM 649 N N . ALA A 1 89 ? 1.238 5.721 16.939 1.00 91.50 89 ALA A N 1
ATOM 650 C CA . ALA A 1 89 ? 2.200 4.774 16.383 1.00 91.50 89 ALA A CA 1
ATOM 651 C C . ALA A 1 89 ? 1.563 3.872 15.315 1.00 91.50 89 ALA A C 1
ATOM 653 O O . ALA A 1 89 ? 2.139 3.685 14.242 1.00 91.50 89 ALA A O 1
ATOM 654 N N . LEU A 1 90 ? 0.353 3.361 15.561 1.00 91.75 90 LEU A N 1
ATOM 655 C CA . LEU A 1 90 ? -0.382 2.550 14.589 1.00 91.75 90 LEU A CA 1
ATOM 656 C C . LEU A 1 90 ? -0.773 3.363 13.352 1.00 91.75 90 LEU A C 1
ATOM 658 O O . LEU A 1 90 ? -0.540 2.923 12.227 1.00 91.75 90 LEU A O 1
ATOM 662 N N . LEU A 1 91 ? -1.275 4.585 13.533 1.00 91.69 91 LEU A N 1
ATOM 663 C CA . LEU A 1 91 ? -1.605 5.453 12.406 1.00 91.69 91 LEU A CA 1
ATOM 664 C C . LEU A 1 91 ? -0.369 5.751 11.544 1.00 91.69 91 LEU A C 1
ATOM 666 O O . LEU A 1 91 ? -0.425 5.579 10.326 1.00 91.69 91 LEU A O 1
ATOM 670 N N . ILE A 1 92 ? 0.759 6.126 12.152 1.00 91.44 92 ILE A N 1
ATOM 671 C CA . ILE A 1 92 ? 2.018 6.383 11.435 1.00 91.44 92 ILE A CA 1
ATOM 672 C C . ILE A 1 92 ? 2.477 5.127 10.694 1.00 91.44 92 ILE A C 1
ATOM 674 O O . ILE A 1 92 ? 2.812 5.204 9.515 1.00 91.44 92 ILE A O 1
ATOM 678 N N . THR A 1 93 ? 2.436 3.968 11.355 1.00 91.62 93 THR A N 1
ATOM 679 C CA . THR A 1 93 ? 2.848 2.691 10.759 1.00 91.62 93 THR A CA 1
ATOM 680 C C . THR A 1 93 ? 1.999 2.359 9.534 1.00 91.62 93 THR A C 1
ATOM 682 O O . THR A 1 93 ? 2.547 2.039 8.484 1.00 91.62 93 THR A O 1
ATOM 685 N N . SER A 1 94 ? 0.672 2.493 9.620 1.00 91.50 94 SER A N 1
ATOM 686 C CA . SER A 1 94 ? -0.222 2.216 8.487 1.00 91.50 94 SER A CA 1
ATOM 687 C C . SER A 1 94 ? 0.062 3.115 7.277 1.00 91.50 94 SER A C 1
ATOM 689 O O . SER A 1 94 ? 0.149 2.624 6.151 1.00 91.50 94 SER A O 1
ATOM 691 N N . LYS A 1 95 ? 0.296 4.416 7.506 1.00 93.25 95 LYS A N 1
ATOM 692 C CA . LYS A 1 95 ? 0.661 5.372 6.452 1.00 93.25 95 LYS A CA 1
ATOM 693 C C . LYS A 1 95 ? 2.029 5.048 5.855 1.00 93.25 95 LYS A C 1
ATOM 695 O O . LYS A 1 95 ? 2.165 5.019 4.637 1.00 93.25 95 LYS A O 1
ATOM 700 N N . ALA A 1 96 ? 3.025 4.769 6.693 1.00 91.88 96 ALA A N 1
ATOM 701 C CA . ALA A 1 96 ? 4.371 4.428 6.247 1.00 91.88 96 ALA A CA 1
ATOM 702 C C . ALA A 1 96 ? 4.373 3.158 5.387 1.00 91.88 96 ALA A C 1
ATOM 704 O O . ALA A 1 96 ? 4.953 3.155 4.305 1.00 91.88 96 ALA A O 1
ATOM 705 N N . VAL A 1 97 ? 3.667 2.106 5.812 1.00 91.69 97 VAL A N 1
ATOM 706 C CA . VAL A 1 97 ? 3.561 0.863 5.036 1.00 91.69 97 VAL A CA 1
ATOM 707 C C . VAL A 1 97 ? 2.843 1.102 3.705 1.00 91.69 97 VAL A C 1
ATOM 709 O O . VAL A 1 97 ? 3.314 0.615 2.681 1.00 91.69 97 VAL A O 1
ATOM 712 N N . ALA A 1 98 ? 1.773 1.906 3.669 1.00 92.12 98 ALA A N 1
ATOM 713 C CA . ALA A 1 98 ? 1.120 2.275 2.409 1.00 92.12 98 ALA A CA 1
ATOM 714 C C . ALA A 1 98 ? 2.084 2.990 1.441 1.00 92.12 98 ALA A C 1
ATOM 716 O O . ALA A 1 98 ? 2.105 2.687 0.245 1.00 92.12 98 ALA A O 1
ATOM 717 N N . VAL A 1 99 ? 2.927 3.894 1.953 1.00 93.50 99 VAL A N 1
ATOM 718 C CA . VAL A 1 99 ? 3.961 4.577 1.159 1.00 93.50 99 VAL A CA 1
ATOM 719 C C . VAL A 1 99 ? 5.020 3.591 0.658 1.00 93.50 99 VAL A C 1
ATOM 721 O O . VAL A 1 99 ? 5.377 3.646 -0.516 1.00 93.50 99 VAL A O 1
ATOM 724 N N . VAL A 1 100 ? 5.472 2.648 1.491 1.00 91.44 100 VAL A N 1
ATOM 725 C CA . VAL A 1 100 ? 6.436 1.603 1.093 1.00 91.44 100 VAL A CA 1
ATOM 726 C C . VAL A 1 100 ? 5.865 0.709 -0.008 1.00 91.44 100 VAL A C 1
ATOM 728 O O . VAL A 1 100 ? 6.525 0.498 -1.023 1.00 91.44 100 VAL A O 1
ATOM 731 N N . ILE A 1 101 ? 4.627 0.230 0.140 1.00 90.56 101 ILE A N 1
ATOM 732 C CA . ILE A 1 101 ? 3.960 -0.578 -0.891 1.00 90.56 101 ILE A CA 1
ATOM 733 C C . ILE A 1 101 ? 3.851 0.216 -2.199 1.00 90.56 101 ILE A C 1
ATOM 735 O O . ILE A 1 101 ? 4.106 -0.312 -3.279 1.00 90.56 101 ILE A O 1
ATOM 739 N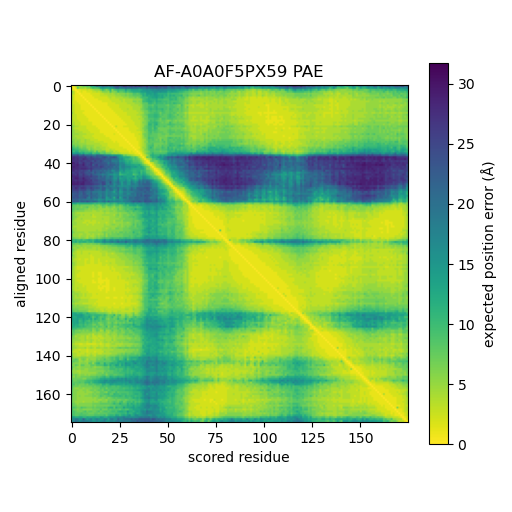 N . THR A 1 102 ? 3.534 1.505 -2.110 1.00 92.88 102 THR A N 1
ATOM 740 C CA . THR A 1 102 ? 3.427 2.377 -3.285 1.00 92.88 102 THR A CA 1
ATOM 741 C C . THR A 1 102 ? 4.772 2.614 -3.967 1.00 92.88 102 THR A C 1
ATOM 743 O O . THR A 1 102 ? 4.840 2.608 -5.194 1.00 92.88 102 THR A O 1
ATOM 746 N N . ALA A 1 103 ? 5.854 2.764 -3.202 1.00 90.50 103 ALA A N 1
ATOM 747 C CA . ALA A 1 103 ? 7.209 2.842 -3.740 1.00 90.50 103 ALA A CA 1
ATOM 748 C C . ALA A 1 103 ? 7.584 1.565 -4.507 1.00 90.50 103 ALA A C 1
ATOM 750 O O . ALA A 1 103 ? 8.130 1.644 -5.607 1.00 90.50 103 ALA A O 1
ATOM 751 N N . LEU A 1 104 ? 7.225 0.393 -3.971 1.00 88.38 104 LEU A N 1
ATOM 752 C CA . LEU A 1 104 ? 7.432 -0.892 -4.644 1.00 88.38 104 LEU A CA 1
ATOM 753 C C . LEU A 1 104 ? 6.606 -1.014 -5.928 1.00 88.38 104 LEU A C 1
ATOM 755 O O . LEU A 1 104 ? 7.125 -1.472 -6.941 1.00 88.38 104 LEU A O 1
ATOM 759 N N . LEU A 1 105 ? 5.349 -0.564 -5.920 1.00 88.69 105 LEU A N 1
ATOM 760 C CA . LEU A 1 105 ? 4.528 -0.506 -7.133 1.00 88.69 105 LEU A CA 1
ATOM 761 C C . LEU A 1 105 ? 5.125 0.446 -8.176 1.00 8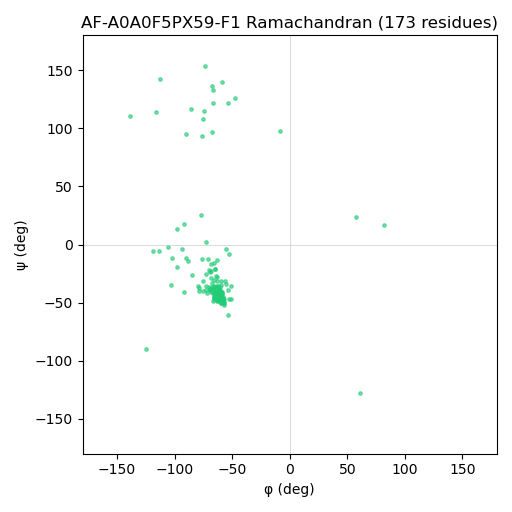8.69 105 LEU A C 1
ATOM 763 O O . LEU A 1 105 ? 5.150 0.105 -9.355 1.00 88.69 105 LEU A O 1
ATOM 767 N N . GLY A 1 106 ? 5.651 1.599 -7.753 1.00 89.62 106 GLY A N 1
ATOM 768 C CA . GLY A 1 106 ? 6.383 2.521 -8.621 1.00 89.62 106 GLY A CA 1
ATOM 769 C C . GLY A 1 106 ? 7.613 1.860 -9.241 1.00 89.62 106 GLY A C 1
ATOM 770 O O . GLY A 1 106 ? 7.785 1.904 -10.455 1.00 89.62 106 GLY A O 1
ATOM 771 N N . PHE A 1 107 ? 8.419 1.170 -8.431 1.00 88.06 107 PHE A N 1
ATOM 772 C CA . PHE A 1 107 ? 9.577 0.405 -8.897 1.00 88.06 107 PHE A CA 1
ATOM 773 C C . PHE A 1 107 ? 9.194 -0.653 -9.941 1.00 88.06 107 PHE A C 1
ATOM 775 O O . PHE A 1 107 ? 9.738 -0.664 -11.045 1.00 88.06 107 PHE A O 1
ATOM 782 N N . ILE A 1 108 ? 8.206 -1.499 -9.638 1.00 85.19 108 ILE A N 1
ATOM 783 C CA . ILE A 1 108 ? 7.755 -2.538 -10.571 1.00 85.19 108 ILE A CA 1
ATOM 784 C C . ILE A 1 108 ? 7.170 -1.913 -11.843 1.00 85.19 108 ILE A C 1
ATOM 786 O O . ILE A 1 108 ? 7.455 -2.384 -12.941 1.00 85.19 108 ILE A O 1
ATOM 790 N N . GLY A 1 109 ? 6.401 -0.830 -11.716 1.00 86.81 109 GLY A N 1
ATOM 791 C CA . GLY A 1 109 ? 5.856 -0.090 -12.851 1.00 86.81 109 GLY A CA 1
ATOM 792 C C . GLY A 1 109 ? 6.951 0.460 -13.766 1.00 86.81 109 GLY A C 1
ATOM 793 O O . GLY A 1 109 ? 6.900 0.244 -14.974 1.00 86.81 109 GLY A O 1
ATOM 794 N N . GLY A 1 110 ? 7.979 1.102 -13.204 1.00 87.00 110 GLY A N 1
ATOM 795 C CA . GLY A 1 110 ? 9.132 1.589 -13.966 1.00 87.00 110 GLY A CA 1
ATOM 796 C C . GLY A 1 110 ? 9.881 0.461 -14.679 1.00 87.00 110 GLY A C 1
ATOM 797 O O . GLY A 1 110 ? 10.216 0.583 -15.856 1.00 87.00 110 GLY A O 1
ATOM 798 N N . HIS A 1 111 ? 10.064 -0.674 -14.004 1.00 85.19 111 HIS A N 1
ATOM 799 C CA . HIS A 1 111 ? 10.673 -1.865 -14.592 1.00 85.19 111 HIS A CA 1
ATOM 800 C C . HIS A 1 111 ? 9.833 -2.455 -15.740 1.00 85.19 111 HIS A C 1
ATOM 802 O O . HIS A 1 111 ? 10.368 -2.775 -16.798 1.00 85.19 111 HIS A O 1
ATOM 808 N N . MET A 1 112 ? 8.509 -2.563 -15.583 1.00 84.81 112 MET A N 1
ATOM 809 C CA . MET A 1 112 ? 7.616 -3.036 -16.650 1.00 84.81 112 MET A CA 1
ATOM 810 C C . MET A 1 112 ? 7.648 -2.118 -17.873 1.00 84.81 112 MET A C 1
ATOM 812 O O . MET A 1 112 ? 7.687 -2.608 -18.999 1.00 84.81 112 MET A O 1
ATOM 816 N N . VAL A 1 113 ? 7.674 -0.796 -17.668 1.00 88.06 113 VAL A N 1
ATOM 817 C CA . VAL A 1 113 ? 7.809 0.172 -18.766 1.00 88.06 113 VAL A CA 1
ATOM 818 C C . VAL A 1 113 ? 9.146 -0.008 -19.485 1.00 88.06 113 VAL A C 1
ATOM 820 O O . VAL A 1 113 ? 9.168 -0.010 -20.713 1.00 88.06 113 VAL A O 1
ATOM 823 N N . TYR A 1 114 ? 10.244 -0.214 -18.754 1.00 85.81 114 TYR A N 1
ATOM 824 C CA . TYR A 1 114 ? 11.548 -0.498 -19.358 1.00 85.81 114 TYR A CA 1
ATOM 825 C C . TYR A 1 114 ? 11.500 -1.743 -20.256 1.00 85.81 114 TYR A C 1
ATOM 827 O O . TYR A 1 114 ? 11.884 -1.670 -21.421 1.00 85.81 114 TYR A O 1
ATOM 835 N N . LEU A 1 115 ? 10.959 -2.860 -19.760 1.00 84.50 115 LEU A N 1
ATOM 836 C CA . LEU A 1 115 ? 10.832 -4.093 -20.547 1.00 84.50 115 LEU A CA 1
ATOM 837 C C . LEU A 1 115 ? 9.919 -3.916 -21.768 1.00 84.50 115 LEU A C 1
ATOM 839 O O . LEU A 1 115 ? 10.219 -4.414 -22.850 1.00 84.50 115 LEU A O 1
ATOM 843 N N . GLN A 1 116 ? 8.819 -3.176 -21.627 1.00 85.75 116 GLN A N 1
ATOM 844 C CA . GLN A 1 116 ? 7.909 -2.892 -22.736 1.00 85.75 116 GLN A CA 1
ATOM 845 C C . GLN A 1 116 ? 8.591 -2.062 -23.839 1.00 85.75 116 GLN A C 1
ATOM 847 O O . GLN A 1 116 ? 8.316 -2.285 -25.019 1.00 85.75 116 GLN A O 1
ATOM 852 N N . LEU A 1 117 ? 9.467 -1.118 -23.471 1.00 88.00 117 LEU A N 1
ATOM 853 C CA . LEU A 1 117 ? 10.193 -0.259 -24.414 1.00 88.00 117 LEU A CA 1
ATOM 854 C C . LEU A 1 117 ? 11.385 -0.971 -25.070 1.00 88.00 117 LEU A C 1
ATOM 856 O O . LEU A 1 117 ? 11.601 -0.798 -26.268 1.00 88.00 117 LEU A O 1
ATOM 860 N N . THR A 1 118 ? 12.133 -1.774 -24.310 1.00 83.56 118 THR A N 1
ATOM 861 C CA . THR A 1 118 ? 13.384 -2.400 -24.772 1.00 83.56 118 THR A CA 1
ATOM 862 C C . THR A 1 118 ? 13.156 -3.783 -25.385 1.00 83.56 118 THR A C 1
ATOM 864 O O . THR A 1 118 ? 13.731 -4.108 -26.421 1.00 83.56 118 THR A O 1
ATOM 867 N N . GLU A 1 119 ? 12.287 -4.593 -24.782 1.00 80.44 119 GLU A N 1
ATOM 868 C CA . GLU A 1 119 ? 12.099 -6.010 -25.128 1.00 80.44 119 GLU A CA 1
ATOM 869 C C . GLU A 1 119 ? 10.718 -6.306 -25.737 1.00 80.44 119 GLU A C 1
ATOM 871 O O . GLU A 1 119 ? 10.465 -7.418 -26.195 1.00 80.44 119 GLU A O 1
ATOM 876 N N . LYS A 1 120 ? 9.814 -5.313 -25.781 1.00 83.31 120 LYS A N 1
ATOM 877 C CA . LYS A 1 120 ? 8.407 -5.459 -26.215 1.00 83.31 120 LYS A CA 1
ATOM 878 C C . LYS A 1 120 ? 7.619 -6.500 -25.406 1.00 83.31 120 LYS A C 1
ATOM 880 O O . LYS A 1 120 ? 6.599 -7.009 -25.873 1.00 83.31 120 LYS A O 1
ATOM 885 N N . THR A 1 121 ? 8.065 -6.783 -24.186 1.00 78.62 121 THR A N 1
ATOM 886 C CA . THR A 1 121 ? 7.402 -7.702 -23.257 1.00 78.62 121 THR A CA 1
ATOM 887 C C . THR A 1 121 ? 6.061 -7.126 -22.820 1.00 78.62 121 THR A C 1
ATOM 889 O O . THR A 1 121 ? 5.991 -5.961 -22.439 1.00 78.62 121 THR A O 1
ATOM 892 N N . ALA A 1 122 ? 5.001 -7.937 -22.854 1.00 77.56 122 ALA A N 1
ATOM 893 C CA . ALA A 1 122 ? 3.660 -7.499 -22.481 1.00 77.56 122 ALA A CA 1
ATOM 894 C C . ALA A 1 122 ? 3.549 -7.179 -20.980 1.00 77.56 122 ALA A C 1
ATOM 896 O O . ALA A 1 122 ? 3.995 -7.947 -20.125 1.00 77.56 122 ALA A O 1
ATOM 897 N N . VAL A 1 123 ? 2.883 -6.068 -20.658 1.00 75.12 123 VAL A N 1
ATOM 898 C CA . VAL A 1 123 ? 2.575 -5.682 -19.273 1.00 75.12 123 VAL A CA 1
ATOM 899 C C . VAL A 1 123 ? 1.584 -6.671 -18.652 1.00 75.12 123 VAL A C 1
ATOM 901 O O . VAL A 1 123 ? 0.462 -6.825 -19.132 1.00 75.12 123 VAL A O 1
ATOM 904 N N . SER A 1 124 ? 1.976 -7.308 -17.546 1.00 76.19 124 SER A N 1
ATOM 905 C CA . SER A 1 124 ? 1.114 -8.213 -16.776 1.00 76.19 124 SER A CA 1
ATOM 906 C C . SER A 1 124 ? 0.860 -7.666 -15.375 1.00 76.19 124 SER A C 1
ATOM 908 O O . SER A 1 124 ? 1.768 -7.588 -14.551 1.00 76.19 124 SER A O 1
ATOM 910 N N . LEU A 1 125 ? -0.395 -7.306 -15.093 1.00 72.50 125 LEU A N 1
ATOM 911 C CA . LEU A 1 125 ? -0.826 -6.801 -13.782 1.00 72.50 125 LEU A CA 1
ATOM 912 C C . LEU A 1 125 ? -1.242 -7.916 -12.813 1.00 72.50 125 LEU A C 1
ATOM 914 O O . LEU A 1 125 ? -1.353 -7.668 -11.615 1.00 72.50 125 LEU A O 1
ATOM 918 N N . GLY A 1 126 ? -1.460 -9.138 -13.311 1.00 73.94 126 GLY A N 1
ATOM 919 C CA . GLY A 1 126 ? -1.950 -10.265 -12.510 1.00 73.94 126 GLY A CA 1
ATOM 920 C C . GLY A 1 126 ? -1.120 -10.530 -11.245 1.00 73.94 126 GLY A C 1
ATOM 921 O O . GLY A 1 126 ? -1.701 -10.616 -10.161 1.00 73.94 126 GLY A O 1
ATOM 922 N N . PRO A 1 127 ? 0.225 -10.562 -11.325 1.00 73.56 127 PRO A N 1
ATOM 923 C CA . PRO A 1 127 ? 1.075 -10.756 -10.150 1.00 73.56 127 PRO A CA 1
ATOM 924 C C . PRO A 1 127 ? 1.024 -9.615 -9.118 1.00 73.56 127 PRO A C 1
ATOM 926 O O . PRO A 1 127 ? 1.459 -9.806 -7.989 1.00 73.56 127 PRO A O 1
ATOM 929 N N . LEU A 1 128 ? 0.503 -8.431 -9.471 1.00 75.62 128 LEU A N 1
ATOM 930 C CA . LEU A 1 128 ? 0.452 -7.262 -8.580 1.00 75.62 128 LEU A CA 1
ATOM 931 C C . LEU A 1 128 ? -0.828 -7.185 -7.747 1.00 75.62 128 LEU A C 1
ATOM 933 O O . LEU A 1 128 ? -0.902 -6.392 -6.808 1.00 75.62 128 LEU A O 1
ATOM 937 N N . THR A 1 129 ? -1.829 -8.006 -8.067 1.00 80.00 129 THR A N 1
ATOM 938 C CA . THR A 1 129 ? -3.134 -8.021 -7.391 1.00 80.00 129 THR A CA 1
ATOM 939 C C . THR A 1 129 ? -3.018 -8.110 -5.859 1.00 80.00 129 THR A C 1
ATOM 941 O O . THR A 1 129 ? -3.633 -7.282 -5.183 1.00 80.00 129 THR A O 1
ATOM 944 N N . PRO A 1 130 ? -2.192 -9.006 -5.272 1.00 78.75 130 PRO A N 1
ATOM 945 C CA . PRO A 1 130 ? -2.029 -9.092 -3.816 1.00 78.75 130 PRO A CA 1
ATOM 946 C C . PRO A 1 130 ? -1.459 -7.807 -3.199 1.00 78.75 130 PRO A C 1
ATOM 948 O O . PRO A 1 130 ? -1.895 -7.370 -2.135 1.00 78.75 130 PRO A O 1
ATOM 951 N N . THR A 1 131 ? -0.530 -7.150 -3.895 1.00 80.88 131 THR A N 1
ATOM 952 C CA . THR A 1 131 ? 0.089 -5.888 -3.471 1.00 80.88 131 THR A CA 1
ATOM 953 C C . THR A 1 131 ? -0.919 -4.737 -3.466 1.00 80.88 131 THR A C 1
ATOM 955 O O . THR A 1 131 ? -0.937 -3.934 -2.533 1.00 80.88 131 THR A O 1
ATOM 958 N N . PHE A 1 132 ? -1.812 -4.680 -4.461 1.00 83.38 132 PHE A N 1
ATOM 959 C CA . PHE A 1 132 ? -2.914 -3.712 -4.482 1.00 83.38 132 PHE A CA 1
ATOM 960 C C . PHE A 1 132 ? -3.919 -3.953 -3.352 1.00 83.38 132 PHE A C 1
ATOM 962 O O . PHE A 1 132 ? -4.360 -2.996 -2.716 1.00 83.38 132 PHE A O 1
ATOM 969 N N . ILE A 1 133 ? -4.247 -5.217 -3.062 1.00 83.94 133 ILE A N 1
ATOM 970 C CA . ILE A 1 133 ? -5.124 -5.575 -1.938 1.00 83.94 133 ILE A CA 1
ATOM 971 C C . ILE A 1 133 ? -4.495 -5.124 -0.614 1.00 83.94 133 ILE A C 1
ATOM 973 O O . ILE A 1 133 ? -5.164 -4.480 0.196 1.00 83.94 133 ILE A O 1
ATOM 977 N N . ALA A 1 134 ? -3.200 -5.385 -0.412 1.00 85.00 134 ALA A N 1
ATOM 978 C CA . ALA A 1 134 ? -2.479 -4.927 0.772 1.00 85.00 134 ALA A CA 1
ATOM 979 C C . ALA A 1 134 ? -2.480 -3.392 0.891 1.00 85.00 134 ALA A C 1
ATOM 981 O O . ALA A 1 134 ? -2.776 -2.862 1.963 1.00 85.00 134 ALA A O 1
ATOM 982 N N . LEU A 1 135 ? -2.223 -2.668 -0.207 1.00 87.94 135 LEU A N 1
ATOM 983 C CA . LEU A 1 135 ? -2.271 -1.202 -0.231 1.00 87.94 135 LEU A CA 1
ATOM 984 C C . LEU A 1 135 ? -3.647 -0.672 0.191 1.00 87.94 135 LEU A C 1
ATOM 986 O O . LEU A 1 135 ? -3.729 0.220 1.037 1.00 87.94 135 LEU A O 1
ATOM 990 N N . LEU A 1 136 ? -4.726 -1.230 -0.367 1.00 88.25 136 LEU A N 1
ATOM 991 C CA . LEU A 1 136 ? -6.091 -0.856 0.001 1.00 88.25 136 LEU A CA 1
ATOM 992 C C . LEU A 1 136 ? -6.369 -1.141 1.480 1.00 88.25 136 LEU A C 1
ATOM 994 O O . LEU A 1 136 ? -6.936 -0.289 2.163 1.00 88.25 136 LEU A O 1
ATOM 998 N N . GLY A 1 137 ? -5.918 -2.285 1.998 1.00 86.38 137 GLY A N 1
ATOM 999 C CA . GLY A 1 137 ? -6.035 -2.628 3.416 1.00 86.38 137 GLY A CA 1
ATOM 1000 C C . GLY A 1 137 ? -5.377 -1.589 4.327 1.00 86.38 137 GLY A C 1
ATOM 1001 O O . GLY A 1 137 ? -6.017 -1.071 5.244 1.00 86.38 137 GLY A O 1
ATOM 1002 N N . PHE A 1 138 ? -4.129 -1.210 4.041 1.00 87.56 138 PHE A N 1
ATOM 1003 C CA . PHE A 1 138 ? -3.425 -0.183 4.814 1.00 87.56 138 PHE A CA 1
ATOM 1004 C C . PHE A 1 138 ? -4.032 1.214 4.646 1.00 87.56 138 PHE A C 1
ATOM 1006 O O . PHE A 1 138 ? -4.083 1.973 5.615 1.00 87.56 138 PHE A O 1
ATOM 1013 N N . LEU A 1 139 ? -4.574 1.548 3.471 1.00 89.00 139 LEU A N 1
ATOM 1014 C CA . LEU A 1 139 ? -5.308 2.799 3.269 1.00 89.00 139 LEU A CA 1
ATOM 1015 C C . LEU A 1 139 ? -6.571 2.861 4.131 1.00 89.00 139 LEU A C 1
ATOM 1017 O O . LEU A 1 139 ? -6.812 3.879 4.782 1.00 89.00 139 LEU A O 1
ATOM 1021 N N . VAL A 1 140 ? -7.338 1.772 4.197 1.00 87.44 140 VAL A N 1
ATOM 1022 C CA . VAL A 1 140 ? -8.531 1.669 5.049 1.00 87.44 140 VAL A CA 1
ATOM 1023 C C . VAL A 1 140 ? -8.156 1.771 6.531 1.00 87.44 140 VAL A C 1
ATOM 1025 O O . VAL A 1 140 ? -8.781 2.547 7.256 1.00 87.44 140 VAL A O 1
ATOM 1028 N N . LEU A 1 141 ? -7.106 1.070 6.972 1.00 84.50 141 LEU A N 1
ATOM 1029 C CA . LEU A 1 141 ? -6.599 1.122 8.352 1.00 84.50 141 LEU A CA 1
ATOM 1030 C C . LEU A 1 141 ? -6.080 2.516 8.735 1.00 84.50 141 LEU A C 1
ATOM 1032 O O . LEU A 1 141 ? -6.284 2.967 9.859 1.00 84.50 141 LEU A O 1
ATOM 1036 N N . SER A 1 142 ? -5.465 3.231 7.791 1.00 83.94 142 SER A N 1
ATOM 1037 C CA . SER A 1 142 ? -4.955 4.589 8.015 1.00 83.94 142 SER A CA 1
ATOM 1038 C C . SER A 1 142 ? -6.035 5.678 8.030 1.00 83.94 142 SER A C 1
ATOM 1040 O O . SER A 1 142 ? -5.754 6.811 8.423 1.00 83.94 142 SER A O 1
ATOM 1042 N N . SER A 1 143 ? -7.259 5.358 7.595 1.00 84.94 143 SER A N 1
ATOM 1043 C CA . SER A 1 143 ? -8.350 6.320 7.423 1.00 84.94 143 SER A CA 1
ATOM 1044 C C . SER A 1 143 ? -9.599 5.901 8.203 1.00 84.94 143 SER A C 1
ATOM 1046 O O . SER A 1 143 ? -9.755 6.261 9.371 1.00 84.94 143 SER A O 1
ATOM 1048 N N . ILE A 1 144 ? -10.483 5.130 7.569 1.00 80.31 144 ILE A N 1
ATOM 1049 C CA . ILE A 1 144 ? -11.806 4.750 8.072 1.00 80.31 144 ILE A CA 1
ATOM 1050 C C . ILE A 1 144 ? -11.678 3.929 9.357 1.00 80.31 144 ILE A C 1
ATOM 1052 O O . ILE A 1 144 ? -12.316 4.256 10.355 1.00 80.31 144 ILE A O 1
ATOM 1056 N N . LEU A 1 145 ? -10.810 2.915 9.350 1.00 79.94 145 LEU A N 1
ATOM 1057 C CA . LEU A 1 145 ? -10.590 1.990 10.466 1.00 79.94 145 LEU A CA 1
ATOM 1058 C C . LEU A 1 145 ? -9.462 2.430 11.409 1.00 79.94 145 LEU A C 1
ATOM 1060 O O . LEU A 1 145 ? -8.956 1.621 12.187 1.00 79.94 145 LEU A O 1
ATOM 1064 N N . SER A 1 146 ? -9.065 3.704 11.368 1.00 85.25 146 SER A N 1
ATOM 1065 C CA . SER A 1 146 ? -8.051 4.206 12.291 1.00 85.25 146 SER A CA 1
ATOM 1066 C C . SER A 1 146 ? -8.506 4.024 13.741 1.00 85.25 146 SER A C 1
ATOM 1068 O O . SER A 1 146 ? -9.667 4.257 14.092 1.00 85.25 146 SER A O 1
ATOM 1070 N N . VAL A 1 147 ? -7.575 3.632 14.615 1.00 83.81 147 VAL A N 1
ATOM 1071 C CA . VAL A 1 147 ? -7.868 3.395 16.041 1.00 83.81 147 VAL A CA 1
ATOM 1072 C C . VAL A 1 147 ? -8.499 4.635 16.683 1.00 83.81 147 VAL A C 1
ATOM 1074 O O . VAL A 1 147 ? -9.403 4.525 17.506 1.00 83.81 147 VAL A O 1
ATOM 1077 N N . GLN A 1 148 ? -8.090 5.823 16.240 1.00 84.50 148 GLN A N 1
ATOM 1078 C CA . GLN A 1 148 ? -8.639 7.107 16.674 1.00 84.50 148 GLN A CA 1
ATOM 1079 C C . GLN A 1 148 ? -10.137 7.235 16.362 1.00 84.50 148 GLN A C 1
ATOM 1081 O O . GLN A 1 148 ? -10.909 7.574 17.259 1.00 84.50 148 GLN A O 1
ATOM 1086 N N . ASN A 1 149 ? -10.565 6.888 15.143 1.00 85.38 149 ASN A N 1
ATOM 1087 C CA . ASN A 1 149 ? -11.983 6.865 14.780 1.00 85.38 149 ASN A CA 1
ATOM 1088 C C . ASN A 1 149 ? -12.743 5.807 15.580 1.00 85.38 149 ASN A C 1
ATOM 1090 O O . ASN A 1 149 ? -13.810 6.088 16.121 1.00 85.38 149 ASN A O 1
ATOM 1094 N N . LEU A 1 150 ? -12.177 4.610 15.735 1.00 86.69 150 LEU A N 1
ATOM 1095 C CA . LEU A 1 150 ? -12.814 3.521 16.480 1.00 86.69 150 LEU A CA 1
ATOM 1096 C C . LEU A 1 150 ? -12.991 3.845 17.973 1.00 86.69 150 LEU A C 1
ATOM 1098 O O . LEU A 1 150 ? -13.937 3.370 18.601 1.00 86.69 150 LEU A O 1
ATOM 1102 N N . ARG A 1 151 ? -12.146 4.708 18.550 1.00 85.75 151 ARG A N 1
ATOM 1103 C CA . ARG A 1 151 ? -12.318 5.184 19.931 1.00 85.75 151 ARG A CA 1
ATOM 1104 C C . ARG A 1 151 ? -13.525 6.098 20.122 1.00 85.75 151 ARG A C 1
ATOM 1106 O O . ARG A 1 151 ? -14.031 6.162 21.241 1.00 85.75 151 ARG A O 1
ATOM 1113 N N . THR A 1 152 ? -14.007 6.763 19.072 1.00 88.12 152 THR A N 1
ATOM 1114 C CA . THR A 1 152 ? -15.210 7.614 19.158 1.00 88.12 152 THR A CA 1
ATOM 1115 C C . THR A 1 152 ? -16.490 6.807 19.398 1.00 88.12 152 THR A C 1
ATOM 1117 O O . THR A 1 152 ? -17.473 7.352 19.887 1.00 88.12 152 THR A O 1
ATOM 1120 N N . LEU A 1 153 ? -16.455 5.490 19.163 1.00 85.25 153 LEU A N 1
ATOM 1121 C CA . LEU A 1 153 ? -17.578 4.565 19.354 1.00 85.25 153 LEU A CA 1
ATOM 1122 C C . LEU A 1 153 ? -17.903 4.263 20.835 1.00 85.25 153 LEU A C 1
ATOM 1124 O O . LEU A 1 153 ? -18.773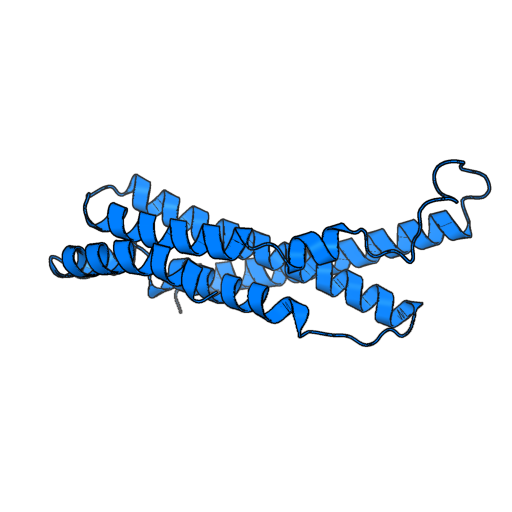 3.439 21.127 1.00 85.25 153 LEU A O 1
ATOM 1128 N N . GLY A 1 154 ? -17.201 4.883 21.791 1.00 87.56 154 GLY A N 1
ATOM 1129 C CA . GLY A 1 154 ? -17.443 4.689 23.222 1.00 87.56 154 GLY A CA 1
ATOM 1130 C C . GLY A 1 154 ? -17.223 3.236 23.654 1.00 87.56 154 GLY A C 1
ATOM 1131 O O . GLY A 1 154 ? -16.183 2.651 23.360 1.00 87.56 154 GLY A O 1
ATOM 1132 N N . ASN A 1 155 ? -18.199 2.634 24.339 1.00 89.81 155 ASN A N 1
ATOM 1133 C CA . ASN A 1 155 ? -18.097 1.257 24.848 1.00 89.81 155 ASN A CA 1
ATOM 1134 C C . ASN A 1 155 ? -18.076 0.190 23.743 1.00 89.81 155 ASN A C 1
ATOM 1136 O O . ASN A 1 155 ? -17.536 -0.895 23.955 1.00 89.81 155 ASN A O 1
ATOM 1140 N N . LEU A 1 156 ? -18.592 0.495 22.548 1.00 90.56 156 LEU A N 1
ATOM 1141 C CA . LEU A 1 156 ? -18.590 -0.448 21.428 1.00 90.56 156 L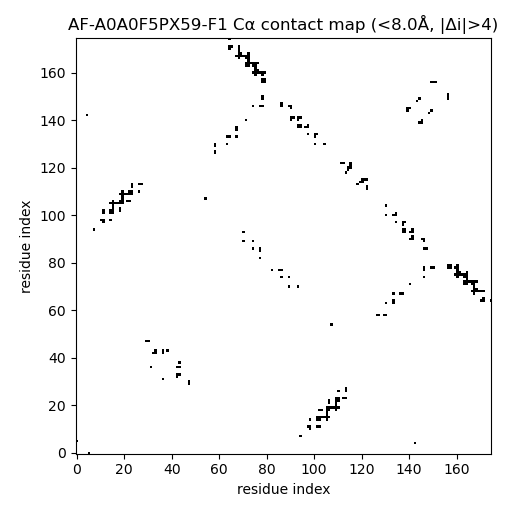EU A CA 1
ATOM 1142 C C . LEU A 1 156 ? -17.162 -0.776 20.956 1.00 90.56 156 LEU A C 1
ATOM 1144 O O . LEU A 1 156 ? -16.926 -1.839 20.382 1.00 90.56 156 LEU A O 1
ATOM 1148 N N . ARG A 1 157 ? -16.185 0.087 21.272 1.00 89.38 157 ARG A N 1
ATOM 1149 C CA . ARG A 1 157 ? -14.768 -0.118 20.945 1.00 89.38 157 ARG A CA 1
ATOM 1150 C C . ARG A 1 157 ? -14.205 -1.431 21.487 1.00 89.38 157 ARG A C 1
ATOM 1152 O O . ARG A 1 157 ? -13.322 -2.005 20.866 1.00 89.38 157 ARG A O 1
ATOM 1159 N N . TYR A 1 158 ? -14.707 -1.909 22.628 1.00 91.19 158 TYR A N 1
ATOM 1160 C CA . TYR A 1 158 ? -14.219 -3.143 23.242 1.00 91.19 158 TYR A CA 1
ATOM 1161 C C . TYR A 1 158 ? -14.661 -4.370 22.448 1.00 91.19 158 TYR A C 1
ATOM 1163 O O . TYR A 1 158 ? -13.851 -5.258 22.196 1.00 91.19 158 TYR A O 1
ATOM 1171 N N . LEU A 1 159 ? -15.914 -4.381 21.983 1.00 92.88 159 LEU A N 1
ATOM 1172 C CA . LEU A 1 159 ? -16.421 -5.434 21.108 1.00 92.88 159 LEU A CA 1
ATOM 1173 C C . LEU A 1 159 ? -15.658 -5.444 19.779 1.00 92.88 159 LEU A C 1
ATOM 1175 O O . LEU A 1 159 ? -15.179 -6.492 19.355 1.00 92.88 159 LEU A O 1
ATOM 1179 N N . VAL A 1 160 ? -15.489 -4.270 19.160 1.00 91.38 160 VAL A N 1
ATOM 1180 C CA . VAL A 1 160 ? -14.709 -4.128 17.921 1.00 91.38 160 VAL A CA 1
ATOM 1181 C C . VAL A 1 160 ? -13.268 -4.595 18.130 1.00 91.38 160 VAL A C 1
ATOM 1183 O O . VAL A 1 160 ? -12.743 -5.332 17.303 1.00 91.38 160 VAL A O 1
ATOM 1186 N N . GLY A 1 161 ? -12.647 -4.235 19.256 1.00 90.56 161 GLY A N 1
ATOM 1187 C CA . GLY A 1 161 ? -11.294 -4.661 19.598 1.00 90.56 161 GLY A CA 1
ATOM 1188 C C . GLY A 1 161 ? -11.153 -6.179 19.677 1.00 90.56 161 GLY A C 1
ATOM 1189 O O . GLY A 1 161 ? -10.252 -6.738 19.055 1.00 90.56 161 GLY A O 1
ATOM 1190 N N . ILE A 1 162 ? -12.081 -6.855 20.362 1.00 93.69 162 ILE A N 1
ATOM 1191 C CA . ILE A 1 162 ? -12.113 -8.324 20.439 1.00 93.69 162 ILE A CA 1
ATOM 1192 C C . ILE A 1 162 ? -12.268 -8.932 19.043 1.00 93.69 162 ILE A C 1
ATOM 1194 O O . ILE A 1 162 ? -11.506 -9.824 18.680 1.00 93.69 162 ILE A O 1
ATOM 1198 N N . VAL A 1 163 ? -13.205 -8.423 18.237 1.00 93.31 163 VAL A N 1
ATOM 1199 C CA . VAL A 1 163 ? -13.406 -8.899 16.861 1.00 93.31 163 VAL A CA 1
ATOM 1200 C C . VAL A 1 163 ? -12.119 -8.758 16.048 1.00 93.31 163 VAL A C 1
ATOM 1202 O O . VAL A 1 163 ? -11.702 -9.723 15.419 1.00 93.31 163 VAL A O 1
ATOM 1205 N N . MET A 1 164 ? -11.442 -7.607 16.105 1.00 92.31 164 MET A N 1
ATOM 1206 C CA . MET A 1 164 ? -10.191 -7.369 15.374 1.00 92.31 164 MET A CA 1
ATOM 1207 C C . MET A 1 164 ? -9.053 -8.305 15.805 1.00 92.31 164 MET A C 1
ATOM 1209 O O . MET A 1 164 ? -8.275 -8.735 14.956 1.00 92.31 164 MET A O 1
ATOM 1213 N N . ILE A 1 165 ? -8.969 -8.668 17.090 1.00 94.00 165 ILE A N 1
ATOM 1214 C CA . ILE A 1 165 ? -7.966 -9.625 17.587 1.00 94.00 165 ILE A CA 1
ATOM 1215 C C . ILE A 1 165 ? -8.126 -10.994 16.919 1.00 94.00 165 ILE A C 1
ATOM 1217 O O . ILE A 1 165 ? -7.127 -11.618 16.577 1.00 94.00 165 ILE A O 1
ATOM 1221 N N . PHE A 1 166 ? -9.362 -11.447 16.695 1.00 93.69 166 PHE A N 1
ATOM 1222 C CA . PHE A 1 166 ? -9.619 -12.702 15.983 1.00 93.69 166 PHE A CA 1
ATOM 1223 C C . PHE A 1 166 ? -9.506 -12.550 14.463 1.00 93.69 166 PHE A C 1
ATOM 1225 O O . PHE A 1 166 ? -9.014 -13.451 13.786 1.00 93.69 166 PHE A O 1
ATOM 1232 N N . LEU A 1 167 ? -9.918 -11.403 13.921 1.00 89.88 167 LEU A N 1
ATOM 1233 C CA . LEU A 1 167 ? -9.904 -11.143 12.483 1.00 89.88 167 LEU A CA 1
ATOM 1234 C C . LEU A 1 167 ? -8.472 -11.111 11.930 1.00 89.88 167 LEU A C 1
ATOM 1236 O O . LEU A 1 167 ? -8.235 -11.629 10.845 1.00 89.88 167 LEU A O 1
ATOM 1240 N N . GLY A 1 168 ? -7.505 -10.582 12.687 1.00 86.75 168 GLY A N 1
ATOM 1241 C CA . GLY A 1 168 ? -6.097 -10.529 12.283 1.00 86.75 168 GLY A CA 1
ATOM 1242 C C . GLY A 1 168 ? -5.518 -11.892 11.871 1.00 86.75 168 GLY A C 1
ATOM 1243 O O . GLY A 1 168 ? -5.137 -12.048 10.713 1.00 86.75 168 GLY A O 1
ATOM 1244 N N . PRO A 1 169 ? -5.491 -12.910 12.751 1.00 89.31 169 PRO A N 1
ATOM 1245 C CA . PRO A 1 169 ? -5.061 -14.261 12.389 1.00 89.31 169 PRO A CA 1
ATOM 1246 C C . PRO A 1 169 ? -5.901 -14.898 11.276 1.00 89.31 169 PRO A C 1
ATOM 1248 O O . PRO A 1 169 ? -5.356 -15.618 10.445 1.00 89.31 169 PRO A O 1
ATOM 1251 N N . MET A 1 170 ? -7.210 -14.621 11.213 1.00 88.06 170 MET A N 1
ATOM 1252 C CA . MET A 1 170 ? -8.070 -15.156 10.149 1.00 88.06 170 MET A CA 1
ATOM 1253 C C . MET A 1 170 ? -7.708 -14.608 8.763 1.00 88.06 170 MET A C 1
ATOM 1255 O O . MET A 1 170 ? -7.837 -15.339 7.782 1.00 88.06 170 MET A O 1
ATOM 1259 N N . LEU A 1 171 ? -7.195 -13.375 8.671 1.00 83.25 171 LEU A N 1
ATOM 1260 C CA . LEU A 1 171 ? -6.693 -12.818 7.410 1.00 83.25 171 LEU A CA 1
ATOM 1261 C C . LEU A 1 171 ? -5.542 -13.649 6.831 1.00 83.25 171 LEU A C 1
ATOM 1263 O O . LEU A 1 171 ? -5.445 -13.753 5.617 1.00 83.25 171 LEU A O 1
ATOM 1267 N N . LEU A 1 172 ? -4.716 -14.289 7.668 1.00 82.12 172 LEU A N 1
ATOM 1268 C CA . LEU A 1 172 ? -3.613 -15.147 7.209 1.00 82.12 172 LEU A CA 1
ATOM 1269 C C . LEU A 1 172 ? -4.076 -16.457 6.567 1.00 82.12 172 LEU A C 1
ATOM 1271 O O . LEU A 1 172 ? -3.309 -17.086 5.848 1.00 82.12 172 LEU A O 1
ATOM 1275 N N . VAL A 1 173 ? -5.294 -16.905 6.876 1.00 79.50 173 VAL A N 1
ATOM 1276 C CA . VAL A 1 173 ? -5.866 -18.133 6.306 1.00 79.50 173 VAL A CA 1
ATOM 1277 C C . VAL A 1 173 ? -6.518 -17.849 4.949 1.00 79.50 173 VAL A C 1
ATOM 1279 O O . VAL A 1 173 ? -6.620 -18.742 4.115 1.00 79.50 173 VAL A O 1
ATOM 1282 N N . TRP A 1 174 ? -6.962 -16.608 4.737 1.00 66.19 174 TRP A N 1
ATOM 1283 C CA . TRP A 1 174 ? -7.714 -16.184 3.554 1.00 66.19 174 TRP A CA 1
ATOM 1284 C C . TRP A 1 174 ? -6.869 -15.501 2.462 1.00 66.19 174 TRP A C 1
ATOM 1286 O O . TRP A 1 174 ? -7.343 -15.420 1.330 1.00 66.19 174 TRP A O 1
ATOM 1296 N N . LEU A 1 175 ? -5.667 -15.001 2.787 1.00 60.97 175 LEU A N 1
ATOM 1297 C CA . LEU A 1 175 ? -4.730 -14.300 1.886 1.00 60.97 175 LEU A CA 1
ATOM 1298 C C . LEU A 1 175 ? -3.499 -15.150 1.556 1.00 60.97 175 LEU A C 1
ATOM 1300 O O . LEU A 1 175 ? -3.072 -15.106 0.38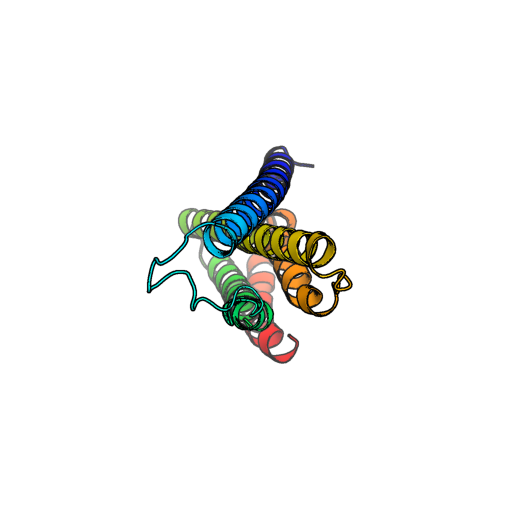2 1.00 60.97 175 LEU A O 1
#

pLDDT: mean 81.81, std 13.27, range [45.59, 96.69]

Secondary structure (DSSP, 8-state):
--HHHHHHHHHHHHHHHHHHHHHHHHHHHHHHHHHH-TT-TTTTTS-TTSPPTHHHHHHT-THHHHHHHHHHHHHHHHHHS--HHHHHHHHHHHHHHHHHHHHHHHHHHHHHHHHHHHT-PPP--GGGHHHHHHHHHHHHHHTTT-HHHHHTTTTHHHHHHHHHHHHHHHHHHH-

Organism: NCBI:txid728005

Solvent-accessible surface area (backbone atoms only — not comparable to full-atom values): 9334 Å² total; per-residue (Å²): 135,57,68,70,57,55,51,48,51,50,47,38,54,50,41,22,51,52,30,15,51,50,37,35,54,52,53,51,50,52,50,50,46,55,75,67,44,84,85,44,88,78,52,76,73,58,64,84,85,49,74,61,73,59,56,62,52,61,60,66,42,60,60,54,56,48,51,49,20,49,49,40,24,50,46,10,54,50,49,71,46,97,49,72,68,58,43,51,52,51,42,50,48,27,49,51,50,32,44,50,51,30,33,51,51,10,33,53,48,15,49,46,51,46,38,37,73,76,70,63,47,79,86,75,62,74,70,46,49,67,58,52,52,43,36,52,50,27,50,40,41,47,52,77,64,17,56,69,57,45,56,72,55,56,79,56,24,48,59,51,12,55,51,28,45,56,47,10,66,51,46,66,77,77,109

Nearest PDB structures (foldseek):
  6kpg-assembly1_R  TM=2.506E-01  e=9.610E+00  Homo sapiens

Radius of gyration: 20.31 Å; Cα contacts (8 Å, |Δi|>4): 162; chains: 1; bounding box: 55×35×53 Å

Foldseek 3Di:
DDPVLVVLVVLLVVLLQVLLVVLLVVLVVLVCCCVPVPPPPVSVPPPSVDPPVVLVCVLVPCVLLLVLLVLLLQLLVCLVDPDPVSLVVSLVVLSVVLSVLSNSNSNVNSVQVNCCVPVVDDDDCVSCVVSVVSSVSSSCCNPVVRSVNLVVVPPCSNVSSVVSNVVSVVSSVVD

Mean predicted aligned error: 8.18 Å

Sequence (175 aa):
MSQDFTDLLKVLATTALIFAAGTLVMLYVILILATYGADLPMVGSLPLSAPPEMVPLLANSRIFTTLAAVHVTSSGLALLFSSRTVDMALLITSKAVAVVITALLGFIGGHMVYLQLTEKTAVSLGPLTPTFIALLGFLVLSSILSVQNLRTLGNLRYLVGIVMIFLGPMLLVWL